Protein AF-A0A9W4LS67-F1 (afdb_monomer)

Secondary structure (DSSP, 8-state):
----------GGG----S-TTEEEEEEEEETTSEEEEEEES-HHHHHHHHHTT-SS-EEEEEEEEEEHHHHHHHHHHHHHHHHTTS-B-STTEEES-HHHHHHHHHHHHHHHT---EEE-PPP-SS----

Structure (mmCIF, N/CA/C/O backbone):
data_AF-A0A9W4LS67-F1
#
_entry.id   AF-A0A9W4LS67-F1
#
loop_
_atom_site.group_PDB
_atom_site.id
_atom_site.type_symbol
_atom_site.label_atom_id
_atom_site.label_alt_id
_atom_site.label_comp_id
_atom_site.label_asym_id
_atom_site.label_entity_id
_atom_site.label_seq_id
_atom_site.pdbx_PDB_ins_code
_atom_site.Cartn_x
_atom_site.Cartn_y
_atom_site.Cartn_z
_atom_site.occupancy
_atom_site.B_iso_or_equiv
_atom_site.auth_seq_id
_atom_site.auth_comp_id
_atom_site.auth_asym_id
_atom_site.auth_atom_id
_atom_site.pdbx_PDB_model_num
ATOM 1 N N . MET A 1 1 ? -24.989 9.397 -28.855 1.00 38.94 1 MET A N 1
ATOM 2 C CA . MET A 1 1 ? -24.590 8.951 -27.501 1.00 38.94 1 MET A CA 1
ATOM 3 C C . MET A 1 1 ? -23.099 8.660 -27.518 1.00 38.94 1 MET A C 1
ATOM 5 O O . MET A 1 1 ? -22.696 7.659 -28.094 1.00 38.94 1 MET A O 1
ATOM 9 N N . ALA A 1 2 ? -22.277 9.570 -26.994 1.00 34.62 2 ALA A N 1
ATOM 10 C CA . ALA A 1 2 ? -20.828 9.392 -26.963 1.00 34.62 2 ALA A CA 1
ATOM 11 C C . ALA A 1 2 ? -20.459 8.335 -25.909 1.00 34.62 2 ALA A C 1
ATOM 13 O O . ALA A 1 2 ? -20.808 8.478 -24.736 1.00 34.62 2 ALA A O 1
ATOM 14 N N . ARG A 1 3 ? -19.791 7.258 -26.339 1.00 33.66 3 ARG A N 1
ATOM 15 C CA . ARG A 1 3 ? -19.175 6.272 -25.444 1.00 33.66 3 ARG A CA 1
ATOM 16 C C . ARG A 1 3 ? -18.112 6.994 -24.615 1.00 33.66 3 ARG A C 1
ATOM 18 O O . ARG A 1 3 ? -17.250 7.657 -25.185 1.00 33.66 3 ARG A O 1
ATOM 25 N N . LYS A 1 4 ? -18.191 6.883 -23.286 1.00 33.03 4 LYS A N 1
ATOM 26 C CA . LYS A 1 4 ? -17.128 7.320 -22.371 1.00 33.03 4 LYS A CA 1
ATOM 27 C C . LYS A 1 4 ? -15.853 6.562 -22.746 1.00 33.03 4 LYS A C 1
ATOM 29 O O . LYS A 1 4 ? -15.758 5.367 -22.491 1.00 33.03 4 LYS A O 1
ATOM 34 N N . SER A 1 5 ? -14.914 7.239 -23.396 1.00 35.47 5 SER A N 1
ATOM 35 C CA . SER A 1 5 ? -13.572 6.725 -23.646 1.00 35.47 5 SER A CA 1
ATOM 36 C C . SER A 1 5 ? -12.827 6.668 -22.314 1.00 35.47 5 SER A C 1
ATOM 38 O O . SER A 1 5 ? -12.590 7.711 -21.701 1.00 35.47 5 SER A O 1
ATOM 40 N N . ALA A 1 6 ? -12.489 5.467 -21.849 1.00 40.22 6 ALA A N 1
ATOM 41 C CA . ALA A 1 6 ? -11.508 5.300 -20.787 1.00 40.22 6 ALA A CA 1
ATOM 42 C C . ALA A 1 6 ? -10.180 5.887 -21.290 1.00 40.22 6 ALA A C 1
ATOM 44 O O . ALA A 1 6 ? -9.676 5.467 -22.332 1.00 40.22 6 ALA A O 1
ATOM 45 N N . LEU A 1 7 ? -9.652 6.904 -20.603 1.00 40.12 7 LEU A N 1
ATOM 46 C CA . LEU A 1 7 ? -8.296 7.374 -20.861 1.00 40.12 7 LEU A CA 1
ATOM 47 C C . LEU A 1 7 ? -7.340 6.256 -20.443 1.00 40.12 7 LEU A C 1
ATOM 49 O O . LEU A 1 7 ? -7.180 5.991 -19.253 1.00 40.12 7 LEU A O 1
ATOM 53 N N . TYR A 1 8 ? -6.718 5.610 -21.425 1.00 38.09 8 TYR A N 1
ATOM 54 C CA . TYR A 1 8 ? -5.531 4.802 -21.198 1.00 38.09 8 TYR A CA 1
ATOM 55 C C . TYR A 1 8 ? -4.428 5.733 -20.701 1.00 38.09 8 TYR A C 1
ATOM 57 O O . TYR A 1 8 ? -4.016 6.655 -21.403 1.00 38.09 8 TYR A O 1
ATOM 65 N N . ARG A 1 9 ? -3.997 5.505 -19.465 1.00 43.91 9 ARG A N 1
ATOM 66 C CA . ARG A 1 9 ? -2.801 6.103 -18.894 1.00 43.91 9 ARG A CA 1
ATOM 67 C C . ARG A 1 9 ? -1.726 5.019 -18.919 1.00 43.91 9 ARG A C 1
ATOM 69 O O . ARG A 1 9 ? -1.927 3.945 -18.356 1.00 43.91 9 ARG A O 1
ATOM 76 N N . SER A 1 10 ? -0.650 5.260 -19.660 1.00 46.25 10 SER A N 1
ATOM 77 C CA . SER A 1 10 ? 0.560 4.438 -19.671 1.00 46.25 10 SER A CA 1
ATOM 78 C C . SER A 1 10 ? 1.077 4.229 -18.239 1.00 46.25 10 SER A C 1
ATOM 80 O O . SER A 1 10 ? 0.745 4.991 -17.333 1.00 46.25 10 SER A O 1
ATOM 82 N N . MET A 1 11 ? 1.899 3.205 -17.990 1.00 46.62 11 MET A N 1
ATOM 83 C CA . MET A 1 11 ? 2.464 2.967 -16.646 1.00 46.62 11 MET A CA 1
ATOM 84 C C . MET A 1 11 ? 3.277 4.161 -16.104 1.00 46.62 11 MET A C 1
ATOM 86 O O . MET A 1 11 ? 3.438 4.273 -14.886 1.00 46.62 11 MET A O 1
ATOM 90 N N . ASP A 1 12 ? 3.721 5.063 -16.984 1.00 46.31 12 ASP A N 1
ATOM 91 C CA . ASP A 1 12 ? 4.407 6.317 -16.657 1.00 46.31 12 ASP A CA 1
ATOM 92 C C . ASP A 1 12 ? 3.445 7.459 -16.262 1.00 46.31 12 ASP A C 1
ATOM 94 O O . ASP A 1 12 ? 3.860 8.450 -15.663 1.00 46.31 12 ASP A O 1
ATOM 98 N N . ASP A 1 13 ? 2.140 7.315 -16.509 1.00 51.62 13 ASP A N 1
ATOM 99 C CA . ASP A 1 13 ? 1.125 8.342 -16.233 1.00 51.62 13 ASP A CA 1
ATOM 100 C C . ASP A 1 13 ? 0.607 8.330 -14.782 1.00 51.62 13 ASP A C 1
ATOM 102 O O . ASP A 1 13 ? -0.242 9.147 -14.411 1.00 51.62 13 ASP A O 1
ATOM 106 N N . ILE A 1 14 ? 1.124 7.434 -13.931 1.00 55.19 14 ILE A N 1
ATOM 107 C CA . ILE A 1 14 ? 0.909 7.467 -12.471 1.00 55.19 14 ILE A CA 1
ATOM 108 C C . ILE A 1 14 ? 2.057 8.215 -11.797 1.00 55.19 14 ILE A C 1
ATOM 110 O O . ILE A 1 14 ? 2.548 7.829 -10.740 1.00 55.19 14 ILE A O 1
ATOM 114 N N . TYR A 1 15 ? 2.529 9.276 -12.434 1.00 54.25 15 TYR A N 1
ATOM 115 C CA . TYR A 1 15 ? 3.506 10.163 -11.848 1.00 54.25 15 TYR A CA 1
ATOM 116 C C . TYR A 1 15 ? 2.777 11.231 -11.040 1.00 54.25 15 TYR A C 1
ATOM 118 O O . TYR A 1 15 ? 2.111 12.112 -11.585 1.00 54.25 15 TYR A O 1
ATOM 126 N N . PHE A 1 16 ? 2.901 11.166 -9.716 1.00 57.94 16 PHE A N 1
ATOM 127 C CA . PHE A 1 16 ? 2.316 12.182 -8.849 1.00 57.94 16 PHE A CA 1
ATOM 128 C C . PHE A 1 16 ? 3.093 13.505 -8.883 1.00 57.94 16 PHE A C 1
ATOM 130 O O . PHE A 1 16 ? 2.556 14.507 -8.439 1.00 57.94 16 PHE A O 1
ATOM 137 N N . GLY A 1 17 ? 4.266 13.567 -9.514 1.00 51.38 17 GLY A N 1
ATOM 138 C CA . GLY A 1 17 ? 5.103 14.766 -9.512 1.00 51.38 17 GLY A CA 1
ATOM 139 C C . GLY A 1 17 ? 6.144 14.744 -8.389 1.00 51.38 17 GLY A C 1
ATOM 140 O O . GLY A 1 17 ? 6.023 13.960 -7.447 1.00 51.38 17 GLY A O 1
ATOM 141 N N . PRO A 1 18 ? 7.188 15.585 -8.486 1.00 49.81 18 PRO A N 1
ATOM 142 C CA . PRO A 1 18 ? 8.134 15.846 -7.413 1.00 49.81 18 PRO A CA 1
ATOM 143 C C . PRO A 1 18 ? 7.700 17.067 -6.593 1.00 49.81 18 PRO A C 1
ATOM 145 O O . PRO A 1 18 ? 8.542 17.688 -5.952 1.00 49.81 18 PRO A O 1
ATOM 148 N N . ASP A 1 19 ? 6.421 17.466 -6.647 1.00 54.91 19 ASP A N 1
ATOM 149 C CA . ASP A 1 19 ? 5.903 18.413 -5.673 1.00 54.91 19 ASP A CA 1
ATOM 150 C C . ASP A 1 19 ? 6.143 17.762 -4.313 1.00 54.91 19 ASP A C 1
ATOM 152 O O . ASP A 1 19 ? 5.483 16.787 -3.971 1.00 54.91 19 ASP A O 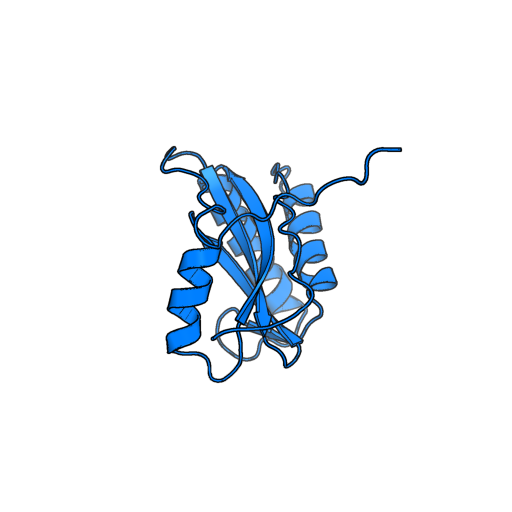1
ATOM 156 N N . GLU A 1 20 ? 7.154 18.240 -3.576 1.00 56.16 20 GLU A N 1
ATOM 157 C CA . GLU A 1 20 ? 7.703 17.603 -2.362 1.00 56.16 20 GLU A CA 1
ATOM 158 C C . GLU A 1 20 ? 6.632 17.315 -1.292 1.00 56.16 20 GLU A C 1
ATOM 160 O O . GLU A 1 20 ? 6.855 16.615 -0.302 1.00 56.16 20 GLU A O 1
ATOM 165 N N . GLU A 1 21 ? 5.435 17.851 -1.505 1.00 69.38 21 GLU A N 1
ATOM 166 C CA . GLU A 1 21 ? 4.264 17.700 -0.682 1.00 69.38 21 GLU A CA 1
ATOM 167 C C . GLU A 1 21 ? 3.332 16.547 -1.066 1.00 69.38 21 GLU A C 1
ATOM 169 O O . GLU A 1 21 ? 2.461 16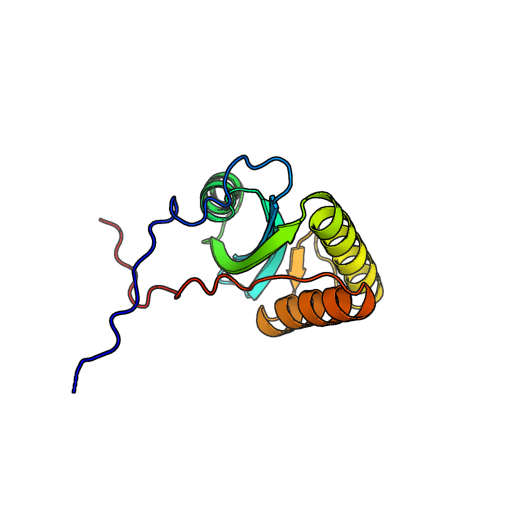.263 -0.249 1.00 69.38 21 GLU A O 1
ATOM 174 N N . SER A 1 22 ? 3.457 15.859 -2.212 1.00 78.31 22 SER A N 1
ATOM 175 C CA . SER A 1 22 ? 2.480 14.845 -2.652 1.00 78.31 22 SER A CA 1
ATOM 176 C C . SER A 1 22 ? 3.069 13.448 -2.873 1.00 78.31 22 SER A C 1
ATOM 178 O O . SER A 1 22 ? 4.187 13.291 -3.335 1.00 78.31 22 SER A O 1
ATOM 180 N N . CYS A 1 23 ? 2.334 12.398 -2.501 1.00 85.06 23 CYS A N 1
ATOM 181 C CA . CYS A 1 23 ? 2.771 11.005 -2.619 1.00 85.06 23 CYS A CA 1
ATOM 182 C C . CYS A 1 23 ? 1.585 10.091 -2.927 1.00 85.06 23 CYS A C 1
ATOM 184 O O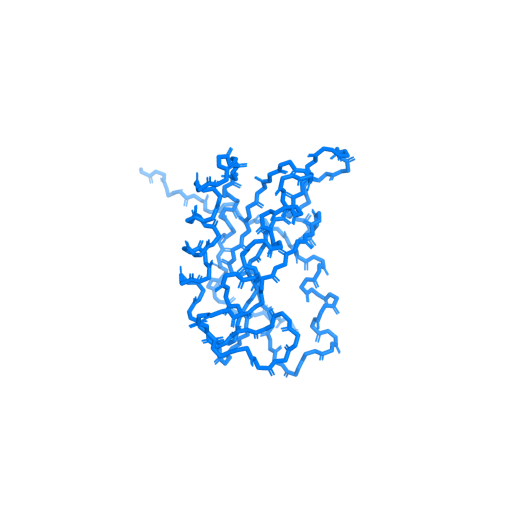 . CYS A 1 23 ? 0.451 10.392 -2.546 1.00 85.06 23 CYS A O 1
ATOM 186 N N . GLY A 1 24 ? 1.848 8.965 -3.582 1.00 89.69 24 GLY A N 1
ATOM 187 C CA . GLY A 1 24 ? 0.863 7.918 -3.803 1.00 89.69 24 GLY A CA 1
ATOM 188 C C . GLY A 1 24 ? 0.914 6.846 -2.729 1.00 89.69 24 GLY A C 1
ATOM 189 O O . GLY A 1 24 ? 1.997 6.378 -2.393 1.00 89.69 24 GLY A O 1
ATOM 190 N N . ILE A 1 25 ? -0.243 6.407 -2.251 1.00 94.44 25 ILE A N 1
ATOM 191 C CA . ILE A 1 25 ? -0.440 5.099 -1.621 1.00 94.44 25 ILE A CA 1
ATOM 192 C C . ILE A 1 25 ? -1.044 4.156 -2.667 1.00 94.44 25 ILE A C 1
ATOM 194 O O . ILE A 1 25 ? -1.861 4.586 -3.478 1.00 94.44 25 ILE A O 1
ATOM 198 N N . TYR A 1 26 ? -0.635 2.893 -2.693 1.00 94.31 26 TYR A N 1
ATOM 199 C CA . TYR A 1 26 ? -1.091 1.923 -3.684 1.00 94.31 26 TYR A CA 1
ATOM 200 C C . TYR A 1 26 ? -1.407 0.564 -3.067 1.00 94.31 26 TYR A C 1
ATOM 202 O O . TYR A 1 26 ? -0.890 0.202 -2.008 1.00 94.31 26 TYR A O 1
ATOM 210 N N . VAL A 1 27 ? -2.233 -0.189 -3.790 1.00 95.31 27 VAL A N 1
ATOM 211 C CA . VAL A 1 27 ? -2.430 -1.628 -3.632 1.00 95.31 27 VAL A CA 1
ATOM 212 C C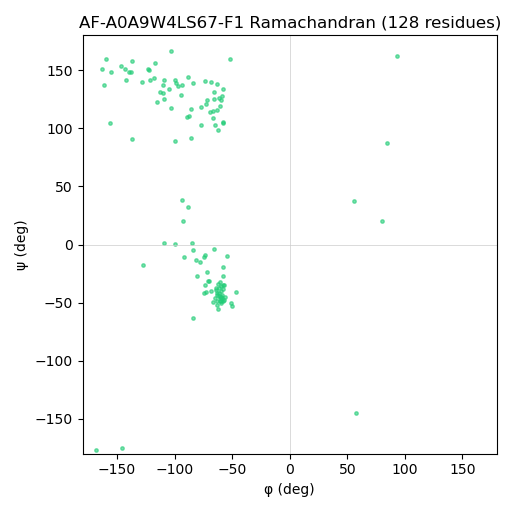 . VAL A 1 27 ? -1.944 -2.292 -4.913 1.00 95.31 27 VAL A C 1
ATOM 214 O O . VAL A 1 27 ? -2.393 -1.964 -6.011 1.00 95.31 27 VAL A O 1
ATOM 217 N N . MET A 1 28 ? -0.998 -3.205 -4.764 1.00 94.31 28 MET A N 1
ATOM 218 C CA . MET A 1 28 ? -0.488 -4.055 -5.829 1.00 94.31 28 MET A CA 1
ATOM 219 C C . MET A 1 28 ? -0.956 -5.474 -5.564 1.00 94.31 28 MET A C 1
ATOM 221 O O . MET A 1 28 ? -0.906 -5.904 -4.416 1.00 94.31 28 MET A O 1
ATOM 225 N N . GLU A 1 29 ? -1.398 -6.185 -6.589 1.00 94.69 29 GLU A N 1
ATOM 226 C CA . GLU A 1 29 ? -1.824 -7.576 -6.462 1.00 94.69 29 GLU A CA 1
ATOM 227 C C . GLU A 1 29 ? -1.031 -8.474 -7.405 1.00 94.69 29 GLU A C 1
ATOM 229 O O . GLU A 1 29 ? -0.573 -8.024 -8.462 1.00 94.69 29 GLU A O 1
ATOM 234 N N . ASP A 1 30 ? -0.869 -9.730 -6.999 1.00 93.75 30 ASP A N 1
ATOM 235 C CA . ASP A 1 30 ? -0.418 -10.802 -7.875 1.00 93.75 30 ASP A CA 1
ATOM 236 C C . ASP A 1 30 ? -1.577 -11.712 -8.306 1.00 93.75 30 ASP A C 1
ATOM 238 O O . ASP A 1 30 ? -2.662 -11.704 -7.716 1.00 93.75 30 ASP A O 1
ATOM 2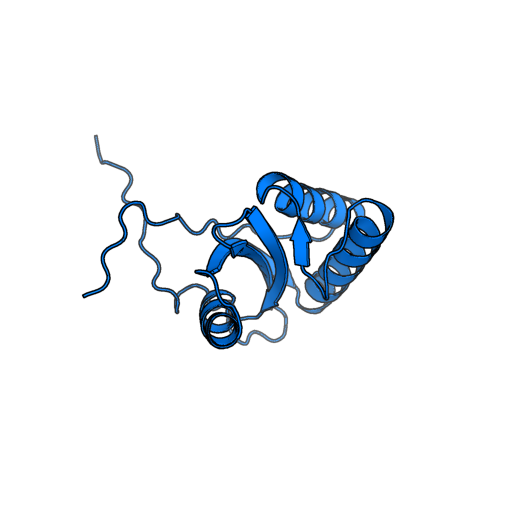42 N N . ASP A 1 31 ? -1.336 -12.543 -9.320 1.00 89.75 31 ASP A N 1
ATOM 243 C CA . ASP A 1 31 ? -2.339 -13.472 -9.866 1.00 89.75 31 ASP A CA 1
ATOM 244 C C . ASP A 1 31 ? -2.777 -14.580 -8.890 1.00 89.75 31 ASP A C 1
ATOM 246 O O . ASP A 1 31 ? -3.671 -15.374 -9.190 1.00 89.75 31 ASP A O 1
ATOM 250 N N . ARG A 1 32 ? -2.169 -14.660 -7.703 1.00 90.12 32 ARG A N 1
ATOM 251 C CA . ARG A 1 32 ? -2.548 -15.604 -6.646 1.00 90.12 32 ARG A CA 1
ATOM 252 C C . ARG A 1 32 ? -3.420 -14.959 -5.570 1.00 90.12 32 ARG A C 1
ATOM 254 O O . ARG A 1 32 ? -3.815 -15.654 -4.633 1.00 90.12 32 ARG A O 1
ATOM 261 N N . GLY A 1 33 ? -3.734 -13.670 -5.702 1.00 88.69 33 GLY A N 1
ATOM 262 C CA . GLY A 1 33 ? -4.550 -12.926 -4.747 1.00 88.69 33 GLY A CA 1
ATOM 263 C C . GLY A 1 33 ? -3.780 -12.458 -3.512 1.00 88.69 33 GLY A C 1
ATOM 264 O O . GLY A 1 33 ? -4.398 -12.181 -2.483 1.00 88.69 33 GLY A O 1
ATOM 265 N N . TYR A 1 34 ? -2.447 -12.382 -3.577 1.00 92.31 34 TYR A N 1
ATOM 266 C CA . TYR A 1 34 ? -1.677 -11.660 -2.569 1.00 92.31 34 TYR A CA 1
ATOM 267 C C . TYR A 1 34 ? -1.636 -10.187 -2.919 1.00 92.31 34 TYR A C 1
ATOM 269 O O . TYR A 1 34 ? -1.413 -9.812 -4.069 1.00 92.31 34 TYR A O 1
ATOM 277 N N . VAL A 1 35 ? -1.784 -9.352 -1.898 1.00 94.50 35 VAL A N 1
ATOM 278 C CA . VAL A 1 35 ? -1.716 -7.907 -2.054 1.00 94.50 35 VAL A CA 1
ATOM 279 C C . VAL A 1 35 ? -0.566 -7.322 -1.262 1.00 94.50 35 VAL A C 1
ATOM 281 O O . VAL A 1 35 ? -0.277 -7.727 -0.134 1.00 94.50 35 VAL A O 1
ATOM 284 N N . LYS A 1 36 ? 0.060 -6.311 -1.846 1.00 95.06 36 LYS A N 1
ATOM 285 C CA . LYS A 1 36 ? 1.004 -5.428 -1.190 1.00 95.06 36 LYS A CA 1
ATOM 286 C C . LYS A 1 36 ? 0.412 -4.038 -1.099 1.00 95.06 36 LYS A C 1
ATOM 288 O O . LYS A 1 36 ? -0.020 -3.469 -2.099 1.00 95.06 36 LYS A O 1
ATOM 293 N N . ILE A 1 37 ? 0.481 -3.472 0.096 1.00 95.25 37 ILE A N 1
ATOM 294 C CA . ILE A 1 37 ? 0.229 -2.052 0.318 1.00 95.25 37 ILE A CA 1
ATOM 295 C C . ILE A 1 37 ? 1.583 -1.361 0.398 1.00 95.25 37 ILE A C 1
ATOM 297 O O . ILE A 1 37 ? 2.531 -1.909 0.961 1.00 95.25 37 ILE A O 1
ATOM 301 N N . GLY A 1 38 ? 1.690 -0.188 -0.206 1.00 95.12 38 GLY A N 1
ATOM 302 C CA . GLY A 1 38 ? 2.880 0.631 -0.063 1.00 95.12 38 GLY A CA 1
ATOM 303 C C . GLY A 1 38 ? 2.669 2.030 -0.604 1.00 95.12 38 GLY A C 1
ATOM 304 O O . GLY A 1 38 ? 1.583 2.381 -1.068 1.00 95.12 38 GLY A O 1
ATOM 305 N N . ARG A 1 39 ? 3.729 2.831 -0.581 1.00 94.50 39 ARG A N 1
ATOM 306 C CA . ARG A 1 39 ? 3.734 4.176 -1.167 1.00 94.50 39 ARG A CA 1
ATOM 307 C C . ARG A 1 39 ? 4.804 4.375 -2.234 1.00 94.50 39 ARG A C 1
ATOM 309 O O . ARG A 1 39 ? 5.863 3.747 -2.210 1.00 94.50 39 ARG A O 1
ATOM 316 N N . SER A 1 40 ? 4.522 5.247 -3.194 1.00 91.81 40 SER A N 1
ATOM 317 C CA . SER A 1 40 ? 5.450 5.664 -4.249 1.00 91.81 40 SER A CA 1
ATOM 318 C C . SER A 1 40 ? 4.956 6.950 -4.909 1.00 91.81 40 SER A C 1
ATOM 320 O O . SER A 1 40 ? 3.752 7.174 -5.016 1.00 91.81 40 SER A O 1
ATOM 322 N N . TYR A 1 41 ? 5.876 7.771 -5.414 1.00 87.12 41 TYR A N 1
ATOM 323 C CA . TYR A 1 41 ? 5.536 8.861 -6.339 1.00 87.12 41 TYR A CA 1
ATOM 324 C C . TYR A 1 41 ? 5.138 8.341 -7.725 1.00 87.12 41 TYR A C 1
ATOM 326 O O . TYR A 1 41 ? 4.424 9.025 -8.448 1.00 87.12 41 TYR A O 1
ATOM 334 N N . CYS A 1 42 ? 5.595 7.133 -8.074 1.00 86.31 42 CYS A N 1
ATOM 335 C CA . CYS A 1 42 ? 5.201 6.416 -9.279 1.00 86.31 42 CYS A CA 1
ATOM 336 C C . CYS A 1 42 ? 4.947 4.932 -8.963 1.00 86.31 42 CYS A C 1
ATOM 338 O O . CYS A 1 42 ? 5.885 4.122 -8.954 1.00 86.31 42 CYS A O 1
ATOM 340 N N . PRO A 1 43 ? 3.705 4.549 -8.611 1.00 89.06 43 PRO A N 1
ATOM 341 C CA . PRO A 1 43 ? 3.334 3.156 -8.366 1.00 89.06 43 PRO A CA 1
ATOM 342 C C . PRO A 1 43 ? 3.590 2.239 -9.566 1.00 89.06 43 PRO A C 1
ATOM 344 O O . PRO A 1 43 ? 3.999 1.100 -9.363 1.00 89.06 43 PRO A O 1
ATOM 347 N N . GLY A 1 44 ? 3.421 2.733 -10.799 1.00 86.12 44 GLY A N 1
ATOM 348 C CA . GLY A 1 44 ? 3.675 1.970 -12.028 1.00 86.12 44 GLY A CA 1
ATOM 349 C C . GLY A 1 44 ? 5.138 1.545 -12.157 1.00 86.12 44 GLY A C 1
ATOM 350 O O . GLY A 1 44 ? 5.439 0.351 -12.196 1.00 86.12 44 GLY A O 1
ATOM 351 N N . THR A 1 45 ? 6.072 2.500 -12.096 1.00 86.88 45 THR A N 1
ATOM 352 C CA . THR A 1 45 ? 7.516 2.202 -12.077 1.00 86.88 45 THR A CA 1
ATOM 353 C C . THR A 1 45 ? 7.902 1.337 -10.874 1.00 86.88 45 THR A C 1
ATOM 355 O O . THR A 1 45 ? 8.746 0.447 -10.988 1.00 86.88 45 THR A O 1
ATOM 358 N N . ARG A 1 46 ? 7.263 1.545 -9.712 1.00 90.69 46 ARG A N 1
ATOM 359 C CA . ARG A 1 46 ? 7.489 0.698 -8.532 1.00 90.69 46 ARG A CA 1
ATOM 360 C C . ARG A 1 46 ? 7.051 -0.748 -8.776 1.00 90.69 46 ARG A C 1
ATOM 362 O O . ARG A 1 46 ? 7.769 -1.651 -8.361 1.00 90.69 46 ARG A O 1
ATOM 369 N N . CYS A 1 47 ? 5.934 -0.959 -9.467 1.00 90.94 47 CYS A N 1
ATOM 370 C CA . CYS A 1 47 ? 5.451 -2.273 -9.887 1.00 90.94 47 CYS A CA 1
ATOM 371 C C . CYS A 1 47 ? 6.457 -2.979 -10.793 1.00 90.94 47 CYS A C 1
ATOM 373 O O . CYS A 1 47 ? 6.848 -4.103 -10.497 1.00 90.94 47 CYS A O 1
ATOM 375 N N . LEU A 1 48 ? 6.963 -2.291 -11.821 1.00 88.00 48 LEU A N 1
ATOM 376 C CA . LEU A 1 48 ? 7.992 -2.834 -12.718 1.00 88.00 48 LEU A CA 1
ATOM 377 C C . LEU A 1 48 ? 9.275 -3.203 -11.968 1.00 88.00 48 LEU A C 1
ATOM 379 O O . LEU A 1 48 ? 9.814 -4.292 -12.145 1.00 88.00 48 LEU A O 1
ATOM 383 N N . SER A 1 49 ? 9.743 -2.323 -11.079 1.00 90.25 49 SER A N 1
ATOM 384 C CA . SER A 1 49 ? 10.907 -2.601 -10.234 1.00 90.25 49 SER A CA 1
ATOM 385 C C . SER A 1 49 ? 10.687 -3.838 -9.363 1.00 90.25 49 SER A C 1
ATOM 387 O O . SER A 1 49 ? 11.579 -4.676 -9.258 1.00 90.25 49 SER A O 1
ATOM 389 N N . MET A 1 50 ? 9.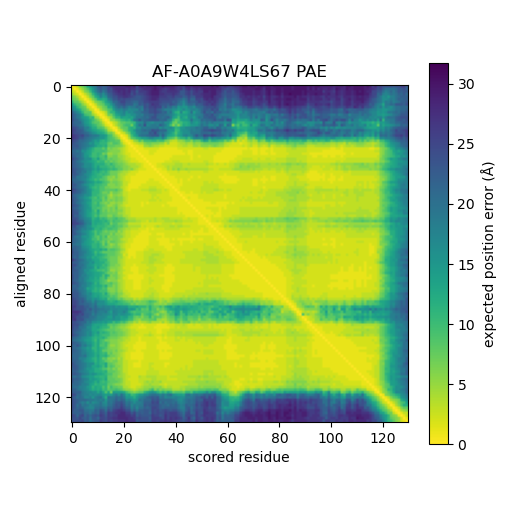505 -3.981 -8.766 1.00 90.81 50 MET A N 1
ATOM 390 C CA . MET A 1 50 ? 9.174 -5.129 -7.926 1.00 90.81 50 MET A CA 1
ATOM 391 C C . MET A 1 50 ? 8.990 -6.429 -8.710 1.00 90.81 50 MET A C 1
ATOM 393 O O . MET A 1 50 ? 9.345 -7.487 -8.194 1.00 90.81 50 MET A O 1
ATOM 397 N N . GLN A 1 51 ? 8.511 -6.356 -9.954 1.00 92.19 51 GLN A N 1
ATOM 398 C CA . GLN A 1 51 ? 8.314 -7.519 -10.820 1.00 92.19 51 GLN A CA 1
ATOM 399 C C . GLN A 1 51 ? 9.606 -8.316 -11.015 1.00 92.19 51 GLN A C 1
ATOM 401 O O . GLN A 1 51 ? 9.562 -9.540 -11.057 1.00 92.19 51 GLN A O 1
ATOM 406 N N . THR A 1 52 ? 10.760 -7.641 -11.074 1.00 90.00 52 THR A N 1
ATOM 407 C CA . THR A 1 52 ? 12.072 -8.296 -11.240 1.00 90.00 52 THR A CA 1
ATOM 408 C C . THR A 1 52 ? 12.399 -9.322 -10.151 1.00 90.00 52 THR A C 1
ATOM 410 O O . THR A 1 52 ? 13.150 -10.259 -10.405 1.00 90.00 52 THR A O 1
ATOM 413 N N . GLY A 1 53 ? 11.834 -9.160 -8.950 1.00 87.69 53 GLY A N 1
ATOM 414 C CA . GLY A 1 53 ? 12.030 -10.062 -7.815 1.00 87.69 53 GLY A CA 1
ATOM 415 C C . GLY A 1 53 ? 10.802 -10.899 -7.455 1.00 87.69 53 GLY A C 1
ATOM 416 O O . GLY A 1 53 ? 10.866 -11.645 -6.478 1.00 87.69 53 GLY A O 1
ATOM 417 N N . HIS A 1 54 ? 9.690 -10.776 -8.191 1.00 88.25 54 HIS A N 1
ATOM 418 C CA . HIS A 1 54 ? 8.449 -11.501 -7.905 1.00 88.25 54 HIS A CA 1
ATOM 419 C C . HIS A 1 54 ? 8.186 -12.574 -8.969 1.00 88.25 54 HIS A C 1
ATOM 421 O O . HIS A 1 54 ? 8.226 -12.267 -10.159 1.00 88.25 54 HIS A O 1
ATOM 427 N N . PRO A 1 55 ? 7.895 -13.828 -8.577 1.00 91.56 55 PRO A N 1
ATOM 428 C CA . PRO A 1 55 ? 7.722 -14.929 -9.527 1.00 91.56 55 PRO A CA 1
ATOM 429 C C . PRO A 1 55 ? 6.397 -14.893 -10.304 1.00 91.56 55 PRO A C 1
ATOM 431 O O . PRO A 1 55 ? 6.236 -15.665 -11.245 1.00 91.56 55 PRO A O 1
ATOM 434 N N . TRP A 1 56 ? 5.451 -14.036 -9.914 1.00 92.75 56 TRP A N 1
ATOM 435 C CA . TRP A 1 56 ? 4.125 -13.932 -10.529 1.00 92.75 56 TRP A CA 1
ATOM 436 C C . TRP A 1 56 ? 3.923 -12.550 -11.160 1.00 92.75 56 TRP A C 1
ATOM 438 O O . TRP A 1 56 ? 4.589 -11.602 -10.736 1.00 92.75 56 TRP A O 1
ATOM 448 N N . PRO A 1 57 ? 3.029 -12.401 -12.150 1.00 92.25 57 PRO A N 1
ATOM 449 C CA . PRO A 1 57 ? 2.675 -11.090 -12.678 1.00 92.25 57 PRO A CA 1
ATOM 450 C C . PRO A 1 57 ? 2.132 -10.175 -11.578 1.00 92.25 57 PRO A C 1
ATOM 452 O O . PRO A 1 57 ? 1.307 -10.586 -10.762 1.00 92.25 57 PRO A O 1
ATOM 455 N N . LEU A 1 58 ? 2.622 -8.939 -11.556 1.00 92.25 58 LEU A N 1
ATOM 456 C CA . LEU A 1 58 ? 2.202 -7.882 -10.650 1.00 92.25 58 LEU A CA 1
ATOM 457 C C . LEU A 1 58 ? 1.429 -6.817 -11.407 1.00 92.25 58 LEU A C 1
ATOM 459 O O . LEU A 1 58 ? 1.816 -6.402 -12.502 1.00 92.25 58 LEU A O 1
ATOM 463 N N . LYS A 1 59 ? 0.392 -6.285 -10.766 1.00 91.19 59 LYS A N 1
ATOM 464 C CA . LYS A 1 59 ? -0.301 -5.091 -11.250 1.00 91.19 59 LYS A CA 1
ATOM 465 C C . LYS A 1 59 ? -0.661 -4.153 -10.112 1.00 91.19 59 LYS A C 1
ATOM 467 O O . LYS A 1 59 ? -0.952 -4.576 -8.995 1.00 91.19 59 LYS A O 1
ATOM 472 N N . VAL A 1 60 ? -0.672 -2.857 -10.412 1.00 92.44 60 VAL A N 1
ATOM 473 C CA . VAL A 1 60 ? -1.223 -1.839 -9.512 1.00 92.44 60 VAL A CA 1
ATOM 474 C C . VAL A 1 60 ? -2.742 -1.901 -9.627 1.00 92.44 60 VAL A C 1
ATOM 476 O O . VAL A 1 60 ? -3.311 -1.428 -10.606 1.00 92.44 60 VAL A O 1
ATOM 479 N N . ALA A 1 61 ? -3.391 -2.510 -8.642 1.00 91.44 61 ALA A N 1
ATOM 480 C CA . ALA A 1 61 ? -4.838 -2.687 -8.630 1.00 91.44 61 ALA A CA 1
ATOM 481 C C . ALA A 1 61 ? -5.577 -1.422 -8.163 1.00 91.44 61 ALA A C 1
ATOM 483 O O . ALA A 1 61 ? -6.723 -1.186 -8.538 1.00 91.44 61 ALA A O 1
ATOM 484 N N . TRP A 1 62 ? -4.916 -0.594 -7.349 1.00 92.50 62 TRP A N 1
ATOM 485 C CA . TRP A 1 62 ? -5.443 0.691 -6.903 1.00 92.50 62 TRP A CA 1
ATOM 486 C C . TRP A 1 62 ? -4.312 1.648 -6.526 1.00 92.50 62 TRP A C 1
ATOM 488 O O . TRP A 1 62 ? -3.277 1.225 -6.008 1.00 92.50 62 TRP A O 1
ATOM 498 N N . ALA A 1 63 ? -4.527 2.946 -6.729 1.00 91.56 63 ALA A N 1
ATOM 499 C CA . ALA A 1 63 ? -3.666 3.989 -6.196 1.00 91.56 63 ALA A CA 1
ATOM 500 C C . ALA A 1 63 ? -4.486 5.209 -5.758 1.00 91.56 63 ALA A C 1
ATOM 502 O O . ALA A 1 63 ? -5.547 5.516 -6.300 1.00 91.56 63 ALA A O 1
ATOM 503 N N . GLY A 1 64 ? -3.972 5.932 -4.774 1.00 90.88 64 GLY A N 1
ATOM 504 C CA . GLY A 1 64 ? -4.539 7.187 -4.313 1.00 90.88 64 GLY A CA 1
ATOM 505 C C . GLY A 1 64 ? -3.444 8.177 -3.959 1.00 90.88 64 GLY A C 1
ATOM 50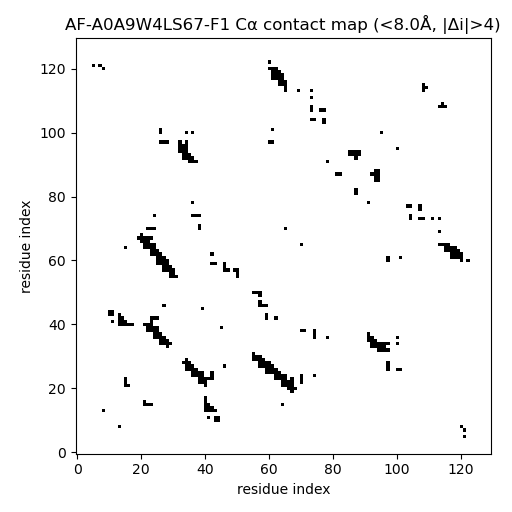6 O O . GLY A 1 64 ? -2.417 7.810 -3.391 1.00 90.88 64 GLY A O 1
ATOM 507 N N . ARG A 1 65 ? -3.668 9.448 -4.276 1.00 90.50 65 ARG A N 1
ATOM 508 C CA . ARG A 1 65 ? -2.737 10.539 -3.994 1.00 90.50 65 ARG A CA 1
ATOM 509 C C . ARG A 1 65 ? -3.120 11.254 -2.705 1.00 90.50 65 ARG A C 1
ATOM 511 O O . ARG A 1 65 ? -4.285 11.589 -2.495 1.00 90.50 65 ARG A O 1
ATOM 518 N N . GLY A 1 66 ? -2.135 11.557 -1.873 1.00 89.62 66 GLY A N 1
ATOM 519 C CA . GLY A 1 66 ? -2.292 12.390 -0.683 1.00 89.62 66 GLY A CA 1
ATOM 520 C C . GLY A 1 66 ? -1.050 13.233 -0.429 1.00 89.62 66 GLY A C 1
ATOM 521 O O . GLY A 1 66 ? -0.109 13.218 -1.226 1.00 89.62 66 GLY A O 1
ATOM 522 N N . ARG A 1 67 ? -1.022 13.965 0.690 1.00 90.94 67 ARG A N 1
ATOM 523 C CA . ARG A 1 67 ? 0.191 14.694 1.077 1.00 90.94 67 ARG A CA 1
ATOM 524 C C . ARG A 1 67 ? 1.259 13.733 1.589 1.00 90.94 67 ARG A C 1
ATOM 526 O O . ARG A 1 67 ? 0.938 12.826 2.349 1.00 90.94 67 ARG A O 1
ATOM 533 N N . TYR A 1 68 ? 2.528 13.948 1.254 1.00 89.12 68 TYR A N 1
ATOM 534 C CA . TYR A 1 68 ? 3.637 13.033 1.550 1.00 89.12 68 TYR A CA 1
ATOM 535 C C . TYR A 1 68 ? 3.690 12.597 3.022 1.00 89.12 68 TYR A C 1
ATOM 537 O O . TYR A 1 68 ? 3.649 11.404 3.327 1.00 89.12 68 TYR A O 1
ATOM 545 N N . LYS A 1 69 ? 3.689 13.561 3.954 1.00 91.69 69 LYS A N 1
ATOM 546 C CA . LYS A 1 69 ? 3.714 13.278 5.403 1.00 91.69 69 LYS A CA 1
ATOM 547 C C . LYS A 1 69 ? 2.480 12.505 5.876 1.00 91.69 69 LYS A C 1
ATOM 549 O O . LYS A 1 69 ? 2.578 11.681 6.784 1.00 91.69 69 LYS A O 1
ATOM 554 N N . GLU A 1 70 ? 1.326 12.767 5.273 1.00 94.31 70 GLU A N 1
ATOM 555 C CA . GLU A 1 70 ? 0.078 12.084 5.609 1.00 94.31 70 GLU A CA 1
ATOM 556 C C . GLU A 1 70 ? 0.059 10.664 5.057 1.00 94.31 70 GLU A C 1
ATOM 558 O O . GLU A 1 70 ? -0.309 9.747 5.778 1.00 94.31 70 GLU A O 1
ATOM 563 N N . VAL A 1 71 ? 0.525 10.461 3.826 1.00 94.00 71 VAL A N 1
ATOM 564 C CA . VAL A 1 71 ? 0.626 9.144 3.191 1.00 94.00 71 VAL A CA 1
ATOM 565 C C . VAL A 1 71 ? 1.589 8.237 3.951 1.00 94.00 71 VAL A C 1
ATOM 567 O O . VAL A 1 71 ? 1.242 7.089 4.200 1.00 94.00 71 VAL A O 1
ATOM 570 N N . ILE A 1 72 ? 2.738 8.748 4.411 1.00 94.44 72 ILE A N 1
ATOM 571 C CA . ILE A 1 72 ? 3.645 7.984 5.289 1.00 94.44 72 ILE A CA 1
ATOM 572 C C . ILE A 1 72 ? 2.928 7.547 6.566 1.00 94.44 72 ILE A C 1
ATOM 574 O O . ILE A 1 72 ? 3.011 6.389 6.977 1.00 94.44 72 ILE A O 1
ATOM 578 N N . LYS A 1 73 ? 2.232 8.484 7.222 1.00 95.62 73 LYS A N 1
ATOM 579 C CA . LYS A 1 73 ? 1.490 8.183 8.448 1.00 95.62 73 LYS A CA 1
ATOM 580 C C . LYS A 1 73 ? 0.400 7.146 8.174 1.00 95.62 73 LYS A C 1
ATOM 582 O O . LYS A 1 73 ? 0.247 6.218 8.958 1.00 95.62 73 LYS A O 1
ATOM 587 N N . LEU A 1 74 ? -0.333 7.299 7.076 1.00 96.56 74 LEU A N 1
ATOM 588 C CA . LEU A 1 74 ? -1.414 6.412 6.674 1.00 96.56 74 LEU A CA 1
ATOM 589 C C . LEU A 1 74 ? -0.910 4.995 6.389 1.00 96.56 74 LEU A C 1
ATOM 591 O O . LEU A 1 74 ? -1.436 4.062 6.983 1.00 96.56 74 LEU A O 1
ATOM 595 N N . GLU A 1 75 ? 0.112 4.841 5.543 1.00 96.56 75 GLU A N 1
ATOM 596 C CA . GLU A 1 75 ? 0.746 3.553 5.218 1.00 96.56 75 GLU A CA 1
ATOM 597 C C . GLU A 1 75 ? 1.129 2.805 6.500 1.00 96.56 75 GLU A C 1
ATOM 599 O O . GLU A 1 75 ? 0.720 1.663 6.709 1.00 96.56 75 GLU A O 1
ATOM 604 N N . ARG A 1 76 ? 1.829 3.484 7.416 1.00 95.44 76 ARG A N 1
ATOM 605 C CA . ARG A 1 76 ? 2.254 2.894 8.688 1.00 95.44 76 ARG A CA 1
ATOM 606 C C . ARG A 1 76 ? 1.079 2.419 9.547 1.00 95.44 76 ARG A C 1
ATOM 608 O O . ARG A 1 76 ? 1.134 1.324 10.099 1.00 95.44 76 ARG A O 1
ATOM 615 N N . GLU A 1 77 ? 0.027 3.226 9.684 1.00 95.44 77 GLU A N 1
ATOM 616 C CA . GLU A 1 77 ? -1.150 2.852 10.485 1.00 95.44 77 GLU A CA 1
ATOM 617 C C . GLU A 1 77 ? -1.976 1.737 9.826 1.00 95.44 77 GLU A C 1
ATOM 619 O O . GLU A 1 77 ? -2.575 0.922 10.528 1.00 95.44 77 GLU A O 1
ATOM 624 N N . VAL A 1 78 ? -1.999 1.669 8.492 1.00 95.06 78 VAL A N 1
ATOM 625 C CA . VAL A 1 78 ? -2.624 0.563 7.755 1.00 95.06 78 VAL A CA 1
ATOM 626 C C . VAL A 1 78 ? -1.856 -0.731 7.998 1.00 95.06 78 VAL A C 1
ATOM 628 O O . VAL A 1 78 ? -2.478 -1.718 8.381 1.00 95.06 78 VAL A O 1
ATOM 631 N N . HIS A 1 79 ? -0.526 -0.727 7.855 1.00 94.25 79 HIS A N 1
ATOM 632 C CA . HIS A 1 79 ? 0.289 -1.915 8.124 1.00 94.25 79 HIS A CA 1
ATOM 633 C C . HIS A 1 79 ? 0.134 -2.402 9.560 1.00 94.25 79 HIS A C 1
ATOM 635 O O . HIS A 1 79 ? -0.122 -3.585 9.756 1.00 94.25 79 HIS A O 1
ATOM 641 N N . LYS A 1 80 ? 0.193 -1.493 10.541 1.00 91.75 80 LYS A N 1
ATOM 642 C CA . LYS A 1 80 ? -0.019 -1.828 11.953 1.00 91.75 80 LYS A CA 1
ATOM 643 C C . LYS A 1 80 ? -1.384 -2.480 12.182 1.00 91.75 80 LYS A C 1
ATOM 645 O O . LYS A 1 80 ? -1.478 -3.522 12.814 1.00 91.75 80 LYS A O 1
ATOM 650 N N . TRP A 1 81 ? -2.447 -1.894 11.631 1.00 89.50 81 TRP A N 1
ATOM 651 C CA . TRP A 1 81 ? -3.792 -2.450 11.779 1.00 89.50 81 TRP A CA 1
ATOM 652 C C . TRP A 1 81 ? -3.935 -3.831 11.122 1.00 89.50 81 TRP A C 1
ATOM 654 O O . TRP A 1 81 ? -4.624 -4.694 11.659 1.00 89.50 81 TRP A O 1
ATOM 664 N N . LEU A 1 82 ? -3.298 -4.048 9.970 1.00 89.81 82 LEU A N 1
ATOM 665 C CA . LEU A 1 82 ? -3.335 -5.329 9.264 1.00 89.81 82 LEU A CA 1
ATOM 666 C C . LEU A 1 82 ? -2.490 -6.408 9.936 1.00 89.81 82 LEU A C 1
ATOM 668 O O . LEU A 1 82 ? -2.895 -7.565 9.934 1.00 89.81 82 LEU A O 1
ATOM 672 N N . GLU A 1 83 ? -1.357 -6.042 10.530 1.00 86.81 83 GLU A N 1
ATOM 673 C CA . GLU A 1 83 ? -0.543 -6.945 11.351 1.00 86.81 83 GLU A CA 1
ATOM 674 C C . GLU A 1 83 ? -1.340 -7.523 12.521 1.00 86.81 83 GLU A C 1
ATOM 676 O O . GLU A 1 83 ? -1.220 -8.709 12.813 1.00 86.81 83 GLU A O 1
ATOM 681 N N . ASP A 1 84 ? -2.206 -6.710 13.127 1.00 78.88 84 ASP A N 1
ATOM 682 C CA . ASP A 1 84 ? -3.042 -7.129 14.252 1.00 78.88 84 ASP A CA 1
ATOM 683 C C . ASP A 1 84 ? -4.261 -7.973 13.828 1.00 78.88 84 ASP A C 1
ATOM 685 O O . ASP A 1 84 ? -4.913 -8.582 14.677 1.00 78.88 84 ASP A O 1
ATOM 689 N N . THR A 1 85 ? -4.629 -7.986 12.539 1.00 76.62 85 THR A N 1
ATOM 690 C CA . THR A 1 85 ? -5.941 -8.499 12.090 1.00 76.62 85 THR A CA 1
ATOM 691 C C . THR A 1 85 ? -5.899 -9.548 10.983 1.00 76.62 85 THR A C 1
ATOM 693 O O . THR A 1 85 ? -6.898 -10.240 10.786 1.00 76.62 85 THR A O 1
ATOM 696 N N . VAL A 1 86 ? -4.791 -9.691 10.250 1.00 77.06 86 VAL A N 1
ATOM 697 C CA . VAL A 1 86 ? -4.710 -10.543 9.053 1.00 77.06 86 VAL A CA 1
ATOM 698 C C . VAL A 1 86 ? -3.400 -11.328 9.020 1.00 77.06 86 VAL A C 1
ATOM 700 O O . VAL A 1 86 ? -2.359 -10.853 9.467 1.00 77.06 86 VAL A O 1
ATOM 703 N N . ASN A 1 87 ? -3.438 -12.530 8.435 1.00 71.75 87 ASN A N 1
ATOM 704 C CA . ASN A 1 87 ? -2.252 -13.355 8.208 1.00 71.75 87 ASN A CA 1
ATOM 705 C C . ASN A 1 87 ? -1.260 -12.649 7.267 1.00 71.75 87 ASN A C 1
ATOM 707 O O . ASN A 1 87 ? -1.388 -12.688 6.040 1.00 71.75 87 ASN A O 1
ATOM 711 N N . LYS A 1 88 ? -0.251 -12.013 7.865 1.00 77.88 88 LYS A N 1
ATOM 712 C CA . LYS A 1 88 ? 0.943 -11.507 7.189 1.00 77.88 88 LYS A CA 1
ATOM 713 C C . LYS A 1 88 ? 1.813 -12.693 6.780 1.00 77.88 88 LYS A C 1
ATOM 715 O O . LYS A 1 88 ? 2.179 -13.505 7.624 1.00 77.88 88 LYS A O 1
ATOM 720 N N . MET A 1 89 ? 2.141 -12.796 5.495 1.00 71.44 89 MET A N 1
ATOM 721 C CA . MET A 1 89 ? 2.963 -13.901 4.986 1.00 71.44 89 MET A CA 1
ATOM 722 C C . MET A 1 89 ? 4.452 -13.593 5.168 1.00 71.44 89 MET A C 1
ATOM 724 O O . MET A 1 89 ? 5.148 -14.274 5.914 1.00 71.44 89 MET A O 1
ATOM 728 N N . ASN A 1 90 ? 4.941 -12.543 4.501 1.00 74.50 90 ASN A N 1
ATOM 729 C CA . ASN A 1 90 ? 6.311 -12.051 4.628 1.00 74.50 90 ASN A CA 1
ATOM 730 C C . ASN A 1 90 ? 6.405 -10.606 4.111 1.00 74.50 90 ASN A C 1
ATOM 732 O O . ASN A 1 90 ? 5.834 -10.277 3.071 1.00 74.50 90 ASN A O 1
ATOM 736 N N . GLY A 1 91 ? 7.129 -9.735 4.817 1.00 80.44 91 GLY A N 1
ATOM 737 C CA . GLY A 1 91 ? 7.174 -8.305 4.497 1.00 80.44 91 GLY A CA 1
ATOM 738 C C . GLY A 1 91 ? 5.781 -7.662 4.499 1.00 80.44 91 GLY A C 1
ATOM 739 O O . GLY A 1 91 ? 4.920 -8.034 5.283 1.00 80.44 91 GLY A O 1
ATOM 740 N N . GLU A 1 92 ? 5.540 -6.701 3.615 1.00 87.31 92 GLU A N 1
ATOM 741 C CA . GLU A 1 92 ? 4.266 -5.964 3.502 1.00 87.31 92 GLU A CA 1
ATOM 742 C C . GLU A 1 92 ? 3.251 -6.661 2.564 1.00 87.31 92 GLU A C 1
ATOM 744 O O . GLU A 1 92 ? 2.487 -5.986 1.872 1.00 87.31 92 GLU A O 1
ATOM 749 N N . TRP A 1 93 ? 3.278 -8.000 2.499 1.00 92.12 93 TRP A N 1
ATOM 750 C CA . TRP A 1 93 ? 2.362 -8.820 1.697 1.00 92.12 93 TRP A CA 1
ATOM 751 C C . TRP A 1 93 ? 1.306 -9.512 2.561 1.00 92.12 93 TRP A C 1
ATOM 753 O O . TRP A 1 93 ? 1.618 -10.145 3.577 1.00 92.12 93 TRP A O 1
ATOM 763 N N . TYR A 1 94 ? 0.060 -9.444 2.103 1.00 92.69 94 TYR A N 1
ATOM 764 C CA . TYR A 1 94 ? -1.123 -9.927 2.803 1.00 92.69 94 TYR A CA 1
ATOM 765 C C . TYR A 1 94 ? -1.937 -10.844 1.892 1.00 92.69 94 TYR A C 1
ATOM 767 O O . TYR A 1 94 ? -2.107 -10.558 0.708 1.00 92.69 94 TYR A O 1
ATOM 775 N N . LEU A 1 95 ? -2.469 -11.933 2.447 1.00 91.44 95 LEU A N 1
ATOM 776 C CA . LEU A 1 95 ? -3.450 -12.764 1.752 1.00 91.44 95 LEU A CA 1
ATOM 777 C C . LEU A 1 95 ? -4.848 -12.174 1.978 1.00 91.44 95 LEU A C 1
ATOM 779 O O . LEU A 1 95 ? -5.492 -12.468 2.986 1.00 91.44 95 LEU A O 1
ATOM 783 N N . MET A 1 96 ? -5.290 -11.297 1.078 1.00 91.19 96 MET A N 1
ATOM 784 C CA . MET A 1 96 ? -6.618 -10.681 1.123 1.00 91.19 96 MET A CA 1
ATOM 785 C C . MET A 1 96 ? -7.033 -10.124 -0.241 1.00 91.19 96 MET A C 1
ATOM 787 O O . MET A 1 96 ? -6.187 -9.816 -1.070 1.00 91.19 96 MET A O 1
ATOM 791 N N . ASP A 1 97 ? -8.337 -9.925 -0.434 1.00 90.88 97 ASP A N 1
ATOM 792 C CA . ASP A 1 97 ? -8.877 -9.220 -1.601 1.00 90.88 97 ASP A CA 1
ATOM 793 C C . ASP A 1 97 ? -8.401 -7.755 -1.627 1.00 90.88 97 ASP A C 1
ATOM 795 O O . ASP A 1 97 ? -8.439 -7.051 -0.612 1.00 90.88 97 ASP A O 1
ATOM 799 N N . THR A 1 98 ? -8.030 -7.267 -2.809 1.00 91.81 98 THR A N 1
ATOM 800 C CA . THR A 1 98 ? -7.778 -5.853 -3.107 1.00 91.81 98 THR A CA 1
ATOM 801 C C . THR A 1 98 ? -8.864 -4.929 -2.570 1.00 91.81 98 THR A C 1
ATOM 803 O O . THR A 1 98 ? -8.543 -3.893 -1.989 1.00 91.81 98 THR A O 1
ATOM 806 N N . LYS A 1 99 ? -10.150 -5.289 -2.656 1.00 91.25 99 LYS A N 1
ATOM 807 C CA . LYS A 1 99 ? -11.232 -4.481 -2.064 1.00 91.25 99 LYS A CA 1
ATOM 808 C C . LYS A 1 99 ? -11.101 -4.358 -0.548 1.00 91.25 99 LYS A C 1
ATOM 810 O O . LYS A 1 99 ? -11.372 -3.293 0.007 1.00 91.25 99 LYS A O 1
ATOM 815 N N . ALA A 1 100 ? -10.675 -5.421 0.132 1.00 92.25 100 ALA A N 1
ATOM 816 C CA . ALA A 1 100 ? -10.441 -5.389 1.571 1.00 92.25 100 ALA A CA 1
ATOM 817 C C . ALA A 1 100 ? -9.232 -4.506 1.919 1.00 92.25 100 ALA A C 1
ATOM 819 O O . ALA A 1 100 ? -9.314 -3.731 2.876 1.00 92.25 100 ALA A O 1
ATOM 820 N N . ALA A 1 101 ? -8.165 -4.564 1.115 1.00 93.81 101 ALA A N 1
ATOM 821 C CA . ALA A 1 101 ? -6.986 -3.709 1.254 1.00 93.81 101 ALA A CA 1
ATOM 822 C C . ALA A 1 101 ? -7.318 -2.224 1.042 1.00 93.81 101 ALA A C 1
ATOM 824 O O . AL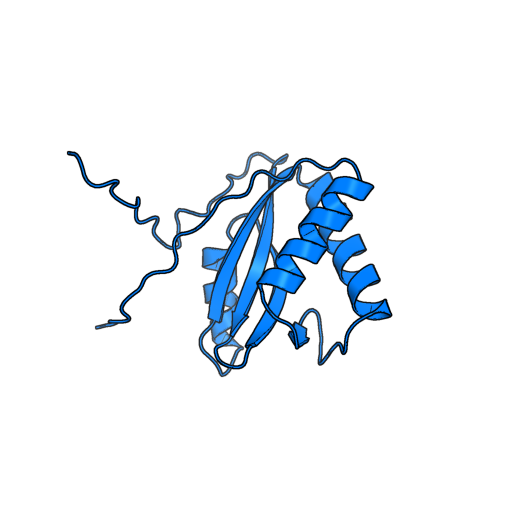A A 1 101 ? -6.993 -1.390 1.888 1.00 93.81 101 ALA A O 1
ATOM 825 N N . VAL A 1 102 ? -8.040 -1.888 -0.031 1.00 94.62 102 VAL A N 1
ATOM 826 C CA . VAL A 1 102 ? -8.512 -0.518 -0.293 1.00 94.62 102 VAL A CA 1
ATOM 827 C C . VAL A 1 102 ? -9.419 -0.042 0.842 1.00 94.62 102 VAL A C 1
ATOM 829 O O . VAL A 1 102 ? -9.195 1.030 1.401 1.00 94.62 102 VAL A O 1
ATOM 832 N N . GLY A 1 103 ? -10.365 -0.872 1.287 1.00 93.38 103 GLY A N 1
ATOM 833 C CA . GLY A 1 103 ? -11.221 -0.540 2.425 1.00 93.38 103 GLY A CA 1
ATOM 834 C C . GLY A 1 103 ? -10.440 -0.320 3.728 1.00 93.38 103 GLY A C 1
ATOM 835 O O . GLY A 1 103 ? -10.836 0.503 4.554 1.00 93.38 103 GLY A O 1
ATOM 836 N N . ALA A 1 104 ? -9.320 -1.019 3.937 1.00 94.12 104 ALA A N 1
ATOM 837 C CA . ALA A 1 104 ? -8.428 -0.774 5.071 1.00 94.12 104 ALA A CA 1
ATOM 838 C C . ALA A 1 104 ? -7.794 0.621 4.992 1.00 94.12 104 ALA A C 1
ATOM 840 O O . ALA A 1 104 ? -7.819 1.364 5.978 1.00 94.12 104 ALA A O 1
ATOM 841 N N . ILE A 1 105 ? -7.291 0.991 3.812 1.00 95.31 105 ILE A N 1
ATOM 842 C CA . ILE A 1 105 ? -6.717 2.311 3.536 1.00 95.31 105 ILE A CA 1
ATOM 843 C C . ILE A 1 105 ? -7.762 3.404 3.774 1.00 95.31 105 ILE A C 1
ATOM 845 O O . ILE A 1 105 ? -7.509 4.332 4.540 1.00 95.31 105 ILE A O 1
ATOM 849 N N . GLU A 1 106 ? -8.958 3.277 3.202 1.00 94.75 106 GLU A N 1
ATOM 850 C CA . GLU A 1 106 ? -10.033 4.270 3.318 1.00 94.75 106 GLU A CA 1
ATOM 851 C C . GLU A 1 106 ? -10.520 4.451 4.762 1.00 94.75 106 GLU A C 1
ATOM 853 O O . GLU A 1 106 ? -10.673 5.580 5.243 1.00 94.75 106 GLU A O 1
ATOM 858 N N . ARG A 1 107 ? -10.709 3.352 5.506 1.00 94.31 107 ARG A N 1
ATOM 859 C CA . ARG A 1 107 ? -11.097 3.407 6.927 1.00 94.31 107 ARG A CA 1
ATOM 860 C C . ARG A 1 107 ? -10.046 4.120 7.774 1.00 94.31 107 ARG A C 1
ATOM 862 O O . ARG A 1 107 ? -10.392 4.915 8.656 1.00 94.31 107 ARG A O 1
ATOM 869 N N . ARG A 1 108 ? -8.761 3.855 7.522 1.00 95.81 108 ARG A N 1
ATOM 870 C CA . ARG A 1 108 ? -7.666 4.500 8.260 1.00 95.81 108 ARG A CA 1
ATOM 871 C C . ARG A 1 108 ? -7.496 5.955 7.851 1.00 95.81 108 ARG A C 1
ATOM 873 O O . ARG A 1 108 ? -7.370 6.794 8.738 1.00 95.81 108 ARG A O 1
ATOM 880 N N . ALA A 1 109 ? -7.604 6.276 6.566 1.00 95.12 109 ALA A N 1
ATOM 881 C CA . ALA A 1 109 ? -7.605 7.653 6.079 1.00 95.12 109 ALA A CA 1
ATOM 882 C C . ALA A 1 109 ? -8.721 8.468 6.748 1.00 95.12 109 ALA A C 1
ATOM 884 O O . ALA A 1 109 ? -8.459 9.537 7.296 1.00 95.12 109 ALA A O 1
ATOM 885 N N . THR A 1 110 ? -9.929 7.901 6.834 1.00 95.75 110 THR A N 1
ATOM 886 C CA . THR A 1 110 ? -11.078 8.515 7.519 1.00 95.75 110 THR A CA 1
ATOM 887 C C . THR A 1 110 ? -10.798 8.746 9.005 1.00 95.75 110 THR A C 1
ATOM 889 O O . THR A 1 110 ? -10.983 9.853 9.506 1.00 95.75 110 THR A O 1
ATOM 892 N N . THR A 1 111 ? -10.288 7.730 9.710 1.00 95.81 111 THR A N 1
ATOM 893 C CA . THR A 1 111 ? -9.958 7.823 11.147 1.00 95.81 111 THR A CA 1
ATOM 894 C C . THR A 1 111 ? -8.910 8.906 11.418 1.00 95.81 111 THR A C 1
ATOM 896 O O . THR A 1 111 ? -9.002 9.648 12.394 1.00 95.81 111 THR A O 1
ATOM 899 N N . LEU A 1 112 ? -7.912 9.012 10.541 1.00 94.94 112 LEU A N 1
ATOM 900 C CA . LEU A 1 112 ? -6.816 9.970 10.654 1.00 94.94 112 LEU A CA 1
ATOM 901 C C . LEU A 1 112 ? -7.159 11.356 10.091 1.00 94.94 112 LEU A C 1
ATOM 903 O O . LEU A 1 112 ? -6.337 12.262 10.224 1.00 94.94 112 LEU A O 1
ATOM 907 N N . LYS A 1 113 ? -8.345 11.525 9.487 1.00 96.44 113 LYS A N 1
ATOM 908 C CA . LYS A 1 113 ? -8.772 12.732 8.759 1.00 96.44 113 LYS A CA 1
ATOM 909 C C . LYS A 1 113 ? -7.802 13.119 7.635 1.00 96.44 113 LYS A C 1
ATOM 911 O O . LYS A 1 113 ? -7.550 14.297 7.399 1.00 96.44 113 LYS A O 1
ATOM 916 N N . ILE A 1 114 ? -7.249 12.115 6.958 1.00 92.56 114 ILE A N 1
ATOM 917 C CA . ILE A 1 114 ? -6.344 12.276 5.820 1.00 92.56 114 ILE A CA 1
ATOM 918 C C . ILE A 1 114 ? -7.164 12.210 4.537 1.00 92.56 114 ILE A C 1
ATOM 920 O O . ILE A 1 114 ? -7.921 11.265 4.321 1.00 92.56 114 ILE A O 1
ATOM 924 N N . MET A 1 115 ? -6.988 13.203 3.671 1.00 90.44 115 MET A N 1
ATOM 925 C CA . MET A 1 115 ? -7.623 13.217 2.360 1.00 90.44 115 MET A CA 1
ATOM 926 C C . MET A 1 115 ? -6.762 12.448 1.360 1.00 90.44 115 MET A C 1
ATOM 928 O O . MET A 1 115 ? -5.646 12.863 1.050 1.00 90.44 115 MET A O 1
ATOM 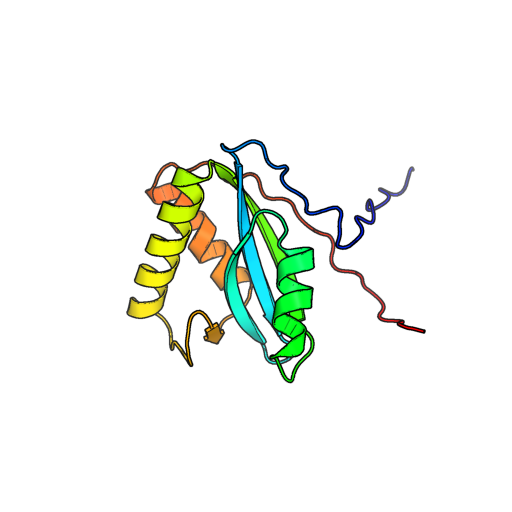932 N N . ILE A 1 116 ? -7.310 11.357 0.829 1.00 89.44 116 ILE A N 1
ATOM 933 C CA . ILE A 1 116 ? -6.746 10.638 -0.311 1.00 89.44 116 ILE A CA 1
ATOM 934 C C . ILE A 1 116 ? -7.658 10.866 -1.510 1.00 89.44 116 ILE A C 1
ATOM 936 O O . ILE A 1 116 ? -8.861 10.625 -1.439 1.00 89.44 116 ILE A O 1
ATOM 940 N N . LYS A 1 117 ? -7.086 11.350 -2.609 1.00 86.75 117 LYS A N 1
ATOM 941 C CA . LYS A 1 117 ? -7.765 11.438 -3.899 1.00 86.75 117 LYS A CA 1
ATOM 942 C C . LYS A 1 117 ? -7.512 10.122 -4.632 1.00 86.75 117 LYS A C 1
ATOM 944 O O . LYS A 1 117 ? -6.359 9.874 -4.983 1.00 86.75 117 LYS A O 1
ATOM 949 N N . PRO A 1 118 ? -8.522 9.256 -4.811 1.00 79.19 118 PRO A N 1
ATOM 950 C CA . PRO A 1 118 ? -8.322 8.023 -5.553 1.00 79.19 118 PRO A CA 1
ATOM 951 C C . PRO A 1 118 ? -8.008 8.369 -7.010 1.00 79.19 118 PRO A C 1
ATOM 953 O O . PRO A 1 118 ? -8.776 9.081 -7.658 1.00 79.19 118 PRO A O 1
ATOM 956 N N . ASP A 1 119 ? -6.891 7.855 -7.511 1.00 70.06 119 ASP A N 1
ATOM 957 C CA . ASP A 1 119 ? -6.599 7.824 -8.938 1.00 70.06 119 ASP A CA 1
ATOM 958 C C . ASP A 1 119 ? -6.947 6.411 -9.398 1.00 70.06 119 ASP A C 1
ATOM 960 O O . ASP A 1 119 ? -6.144 5.479 -9.333 1.00 70.06 119 ASP A O 1
ATOM 964 N N . TRP A 1 120 ? -8.212 6.235 -9.786 1.00 55.22 120 TRP A N 1
ATOM 965 C CA . TRP A 1 120 ? -8.679 4.980 -10.359 1.00 55.22 120 TRP A CA 1
ATOM 966 C C . TRP A 1 120 ? -7.961 4.760 -11.689 1.00 55.22 120 TRP A C 1
ATOM 968 O O . TRP A 1 120 ? -8.297 5.372 -12.704 1.00 55.22 120 TRP A O 1
ATOM 978 N N . LEU A 1 121 ? -6.968 3.878 -11.676 1.00 50.00 121 LEU A N 1
ATOM 979 C CA . LEU A 1 121 ? -6.421 3.303 -12.890 1.00 50.00 121 LEU A CA 1
ATOM 980 C C . LEU A 1 121 ? -7.389 2.234 -13.368 1.00 50.00 121 LEU A C 1
ATOM 982 O O . LEU A 1 121 ? -7.671 1.266 -12.665 1.00 50.00 121 LEU A O 1
ATOM 986 N N . TYR A 1 122 ? -7.930 2.449 -14.561 1.00 40.28 122 TYR A N 1
ATOM 987 C CA . TYR A 1 122 ? -8.648 1.414 -15.282 1.00 40.28 122 TYR A CA 1
ATOM 988 C C . TYR A 1 122 ? -7.686 0.247 -15.529 1.00 40.28 122 TYR A C 1
ATOM 990 O O . TYR A 1 122 ? -6.607 0.426 -16.093 1.00 40.28 122 TYR A O 1
ATOM 998 N N . VAL A 1 123 ? -8.085 -0.940 -15.076 1.00 39.47 123 VAL A N 1
ATOM 999 C CA . VAL A 1 123 ? -7.458 -2.212 -15.434 1.00 39.47 123 VAL A CA 1
ATOM 1000 C C . VAL A 1 123 ? -7.696 -2.434 -16.927 1.00 39.47 123 VAL A C 1
ATOM 1002 O O . VAL A 1 123 ? -8.822 -2.284 -17.403 1.00 39.47 123 VAL A O 1
ATOM 1005 N N . PHE A 1 124 ? -6.635 -2.763 -17.658 1.00 34.56 124 PHE A N 1
ATOM 1006 C CA . PHE A 1 124 ? -6.736 -3.251 -19.025 1.00 34.56 124 PHE A CA 1
ATOM 1007 C C . PHE A 1 124 ? -7.415 -4.624 -18.969 1.00 34.56 124 PHE A C 1
ATOM 1009 O O . PHE A 1 124 ? -6.867 -5.562 -18.388 1.00 34.56 124 PHE A O 1
ATOM 1016 N N . GLU A 1 125 ? -8.613 -4.732 -19.542 1.00 36.66 125 GLU A N 1
ATOM 1017 C CA . GLU A 1 125 ? -9.023 -5.993 -20.153 1.00 36.66 125 GLU A CA 1
ATOM 1018 C C . GLU A 1 125 ? -8.149 -6.196 -21.397 1.00 36.66 125 GLU A C 1
ATOM 1020 O O . GLU A 1 125 ? -7.866 -5.245 -22.126 1.00 36.66 125 GLU A O 1
ATOM 1025 N N . ASP A 1 126 ? -7.731 -7.441 -21.590 1.00 35.38 126 ASP A N 1
ATOM 1026 C CA . ASP A 1 126 ? -7.021 -7.981 -22.749 1.00 35.38 126 ASP A CA 1
ATOM 1027 C C . ASP A 1 126 ? -5.500 -7.798 -22.749 1.00 35.38 126 ASP A C 1
ATOM 1029 O O . ASP A 1 126 ? -4.908 -6.875 -23.309 1.00 35.38 126 ASP A O 1
ATOM 1033 N N . GLY A 1 127 ? -4.854 -8.783 -22.120 1.00 40.28 127 GLY A N 1
ATOM 1034 C CA . GLY A 1 127 ? -3.434 -9.022 -22.271 1.00 40.28 127 GLY A CA 1
ATOM 1035 C C . GLY A 1 127 ? -3.069 -9.287 -23.724 1.00 40.28 127 GLY A C 1
ATOM 1036 O O . GLY A 1 127 ? -3.628 -10.178 -24.345 1.00 40.28 127 GLY A O 1
ATOM 1037 N N . LEU A 1 128 ? -2.086 -8.545 -24.216 1.00 30.41 128 LEU A N 1
ATOM 1038 C CA . LEU A 1 128 ? -1.245 -8.879 -25.357 1.00 30.41 128 LEU A CA 1
ATOM 1039 C C . LEU A 1 128 ? 0.054 -8.081 -25.170 1.00 30.41 128 LEU A C 1
ATOM 1041 O O . LEU A 1 128 ? 0.077 -6.867 -25.361 1.00 30.41 128 LEU A O 1
ATOM 1045 N N . TYR A 1 129 ? 1.124 -8.758 -24.756 1.00 31.80 129 TYR A N 1
ATOM 1046 C CA . TYR A 1 129 ? 2.484 -8.292 -25.036 1.00 31.80 129 TYR A CA 1
ATOM 1047 C C . TYR A 1 129 ? 2.906 -8.873 -26.399 1.00 31.80 129 TYR A C 1
ATOM 1049 O O . TYR A 1 129 ? 2.488 -9.996 -26.700 1.00 31.80 129 TYR A O 1
ATOM 1057 N N . PRO A 1 130 ? 3.673 -8.138 -27.229 1.00 36.94 130 PRO A N 1
ATOM 1058 C CA . PRO A 1 130 ? 4.344 -8.721 -28.391 1.00 36.94 130 PRO A CA 1
ATOM 1059 C C . PRO A 1 130 ? 5.345 -9.811 -27.989 1.00 36.94 130 PRO A C 1
ATOM 1061 O O . PRO A 1 130 ? 5.913 -9.719 -26.874 1.00 36.94 130 PRO A O 1
#

Nearest PDB structures (foldseek):
  2w4s-assembly1_C  TM=5.820E-01  e=9.735E+00  Cryptosporidium parvum

Solvent-accessible surface area (backbone atoms only — not comparable to full-atom values): 7625 Å² total; per-residue (Å²): 134,84,77,84,74,79,81,85,67,59,62,75,65,47,56,64,52,84,54,85,56,40,25,26,39,35,36,32,35,36,87,84,46,40,28,32,62,50,70,35,43,34,53,39,57,48,44,58,63,48,38,80,80,43,99,55,66,67,44,75,70,38,36,26,40,24,41,30,75,52,40,55,52,44,52,54,52,40,50,54,54,40,65,79,73,46,72,64,75,62,84,69,32,33,76,44,56,66,68,57,54,52,49,45,48,52,54,47,25,59,76,71,73,49,72,64,50,73,49,82,62,79,77,81,80,78,92,77,80,133

pLDDT: mean 78.87, std 21.06, range [30.41, 96.56]

Foldseek 3Di:
DDDPDDPDDDLQNLQQDPPVFKKKWFWKAFPVQKIATDIGSRVSVVLVVVVVVDPTRMDGQWMWMFTPVLSVVLSVVLQVVCVVPFDDDDDRIGRDHPVVSVVSSVVSCVVVVTDIHIPDDDDDDDDDDD

Radius of gyration: 14.93 Å; Cα contacts (8 Å, |Δi|>4): 208; chains: 1; bounding box: 37×34×43 Å

Sequence (130 aa):
MARKSALYRSMDDIYFGPDEESCGIYVMEDDRGYVKIGRSYCPGTRCLSMQTGHPWPLKVAWAGRGRYKEVIKLEREVHKWLEDTVNKMNGEWYLMDTKAAVGAIERRATTLKIMIKPDWLYVFEDGLYP

Mean predicted aligned error: 9.32 Å